Protein AF-A0A2V9NVE7-F1 (afdb_monomer)

pLDDT: mean 93.96, std 4.11, range [75.75, 98.5]

Radius of gyration: 19.72 Å; Cα contacts (8 Å, |Δi|>4): 49; chains: 1; bounding box: 42×20×54 Å

Nearest PDB structures (foldseek):
  1mi6-assembly1_A  TM=6.038E-01  e=5.309E-02  Escherichia coli K-12
  7oj0-assembly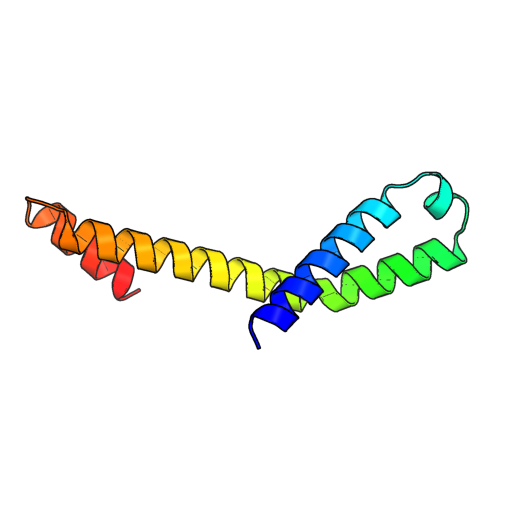1_8  TM=5.905E-01  e=5.972E-02  Escherichia coli K-12
  5mgp-assembly1_z  TM=5.658E-01  e=5.972E-02  Escherichia coli
  5h5u-assembly1_4  TM=5.869E-01  e=9.014E-02  Escherichia coli K-12
  5mdw-assembly1_7  TM=6.259E-01  e=1.443E-01  Escherichia coli

Mean predicted aligned error: 4.38 Å

Structure (mmCIF, N/CA/C/O backbone):
data_AF-A0A2V9NVE7-F1
#
_entry.id   AF-A0A2V9NVE7-F1
#
loop_
_atom_site.group_PDB
_atom_site.id
_atom_site.type_symbol
_atom_site.label_atom_id
_atom_site.label_alt_id
_atom_site.label_comp_id
_atom_site.label_asym_id
_atom_site.label_entity_id
_atom_site.label_seq_id
_atom_site.pdbx_PDB_ins_code
_atom_site.Cartn_x
_atom_site.Cartn_y
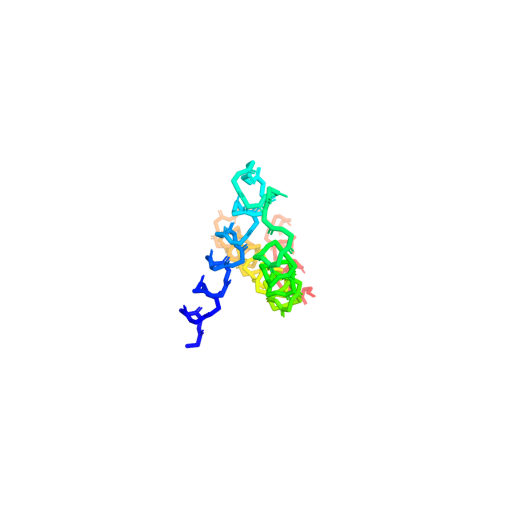_atom_site.Cartn_z
_atom_site.occupancy
_atom_site.B_iso_or_equiv
_atom_site.auth_seq_id
_atom_site.auth_comp_id
_atom_site.auth_asym_id
_atom_site.auth_atom_id
_atom_site.pdbx_PDB_model_num
ATOM 1 N N . MET A 1 1 ? 4.762 -15.246 2.570 1.00 77.06 1 MET A N 1
ATOM 2 C CA . MET A 1 1 ? 5.130 -13.847 2.896 1.00 77.06 1 MET A CA 1
ATOM 3 C C . MET A 1 1 ? 4.199 -12.876 2.181 1.00 77.06 1 MET A C 1
ATOM 5 O O . MET A 1 1 ? 3.416 -12.248 2.873 1.00 77.06 1 MET A O 1
ATOM 9 N N . LEU A 1 2 ? 4.180 -12.829 0.840 1.00 89.00 2 LEU A N 1
ATOM 10 C CA . LEU A 1 2 ? 3.290 -11.933 0.074 1.00 89.00 2 LEU A CA 1
ATOM 11 C C . LEU A 1 2 ? 1.796 -12.126 0.375 1.00 89.00 2 LEU A C 1
ATOM 13 O O . LEU A 1 2 ? 1.116 -11.155 0.661 1.00 89.00 2 LEU A O 1
ATOM 17 N N . GLN A 1 3 ? 1.327 -13.374 0.464 1.00 93.56 3 GLN A N 1
ATOM 18 C CA . GLN A 1 3 ? -0.059 -13.681 0.849 1.00 93.56 3 GLN A CA 1
ATOM 19 C C . GLN A 1 3 ? -0.470 -13.067 2.204 1.00 93.56 3 GLN A C 1
ATOM 21 O O . GLN A 1 3 ? -1.630 -12.736 2.413 1.00 93.56 3 GLN A O 1
ATOM 26 N N . ARG A 1 4 ? 0.474 -12.891 3.143 1.00 95.00 4 ARG A N 1
ATOM 27 C CA . ARG A 1 4 ? 0.181 -12.227 4.425 1.00 95.00 4 ARG A CA 1
ATOM 28 C C . ARG A 1 4 ? 0.033 -10.715 4.258 1.00 95.00 4 ARG A C 1
ATOM 30 O O . ARG A 1 4 ? -0.788 -10.128 4.945 1.00 95.00 4 ARG A O 1
ATOM 37 N N . LEU A 1 5 ? 0.817 -10.095 3.375 1.00 95.69 5 LEU A N 1
ATOM 38 C CA . LEU A 1 5 ? 0.694 -8.666 3.068 1.00 95.69 5 LEU A CA 1
ATOM 39 C C . LEU A 1 5 ? -0.618 -8.372 2.341 1.00 95.69 5 LEU A C 1
ATOM 41 O O . LEU A 1 5 ? -1.283 -7.400 2.666 1.00 95.69 5 LEU A O 1
ATOM 45 N N . GLU A 1 6 ? -1.032 -9.266 1.448 1.00 96.00 6 GLU A N 1
ATOM 46 C CA . GLU A 1 6 ? -2.328 -9.204 0.772 1.00 96.00 6 GLU A CA 1
ATOM 47 C C . GLU A 1 6 ? -3.498 -9.326 1.762 1.00 96.00 6 GLU A C 1
ATOM 49 O O . GLU A 1 6 ? -4.435 -8.537 1.719 1.00 96.00 6 GLU A O 1
ATOM 54 N N . GLN A 1 7 ? -3.408 -10.236 2.741 1.00 97.19 7 GLN A N 1
ATOM 55 C CA . GLN A 1 7 ? -4.384 -10.318 3.838 1.00 97.19 7 GLN A CA 1
ATOM 56 C C . GLN A 1 7 ? -4.404 -9.053 4.711 1.00 97.19 7 GLN A C 1
ATOM 58 O O . GLN A 1 7 ? -5.467 -8.634 5.165 1.00 97.19 7 GLN A O 1
ATOM 63 N N . ILE A 1 8 ? -3.241 -8.443 4.959 1.00 97.31 8 ILE A N 1
ATOM 64 C CA . ILE A 1 8 ? -3.136 -7.183 5.707 1.00 97.31 8 ILE A CA 1
ATOM 65 C C . ILE A 1 8 ? -3.776 -6.030 4.923 1.00 97.31 8 ILE A C 1
ATOM 67 O O . ILE A 1 8 ? -4.523 -5.252 5.512 1.00 97.31 8 ILE A O 1
ATOM 71 N N . GLU A 1 9 ? -3.527 -5.938 3.614 1.00 97.75 9 GLU A N 1
ATOM 72 C CA . GLU A 1 9 ? -4.165 -4.959 2.726 1.00 97.75 9 GLU A CA 1
ATOM 73 C C . GLU A 1 9 ? -5.686 -5.149 2.693 1.00 97.75 9 GLU A C 1
ATOM 75 O O . GLU A 1 9 ? -6.419 -4.182 2.890 1.00 97.75 9 GLU A O 1
ATOM 80 N N . ALA A 1 10 ? -6.169 -6.385 2.543 1.00 97.81 10 ALA A N 1
ATOM 81 C CA . ALA A 1 10 ? -7.598 -6.685 2.578 1.00 97.81 10 ALA A CA 1
ATOM 82 C C . ALA A 1 10 ? -8.237 -6.250 3.906 1.00 97.81 10 ALA A C 1
ATOM 84 O O . ALA A 1 10 ? -9.258 -5.564 3.909 1.00 97.81 10 ALA A O 1
ATOM 85 N N . ARG A 1 11 ? -7.600 -6.562 5.044 1.00 97.94 11 ARG A N 1
ATOM 86 C CA . ARG A 1 11 ? -8.110 -6.148 6.358 1.00 97.94 11 ARG A CA 1
ATOM 87 C C . ARG A 1 11 ? -8.099 -4.629 6.542 1.00 97.94 11 ARG A C 1
ATOM 89 O O . ARG A 1 11 ? -8.978 -4.092 7.212 1.00 97.94 11 ARG A O 1
ATOM 96 N N . TYR A 1 12 ? -7.102 -3.940 5.997 1.00 98.50 12 TYR A N 1
ATOM 97 C CA . TYR A 1 12 ? -7.040 -2.480 6.020 1.00 98.50 12 TYR A CA 1
ATOM 98 C C . TYR A 1 12 ? -8.215 -1.862 5.253 1.00 98.50 12 TYR A C 1
ATOM 100 O O . TYR A 1 12 ? -8.896 -0.997 5.796 1.00 98.50 12 TYR A O 1
ATOM 108 N N . GLU A 1 13 ? -8.515 -2.364 4.054 1.00 97.81 13 GLU A N 1
ATOM 109 C CA . GLU A 1 13 ? -9.657 -1.905 3.252 1.00 97.81 13 GLU A CA 1
ATOM 110 C C . GLU A 1 13 ? -11.006 -2.229 3.907 1.00 97.81 13 GLU A C 1
ATOM 112 O O . GLU A 1 13 ? -11.903 -1.389 3.947 1.00 97.81 13 GLU A O 1
ATOM 117 N N . GLU A 1 14 ? -11.154 -3.416 4.499 1.00 97.44 14 GLU A N 1
ATOM 118 C CA . GLU A 1 14 ? -12.333 -3.752 5.307 1.00 97.44 14 GLU A CA 1
ATOM 119 C C . GLU A 1 14 ? -12.538 -2.756 6.451 1.00 97.44 14 GLU A C 1
ATOM 121 O O . GLU A 1 14 ? -13.638 -2.241 6.629 1.00 97.44 14 GLU A O 1
ATOM 126 N N . LEU A 1 15 ? -11.477 -2.442 7.201 1.00 97.31 15 LEU A N 1
ATOM 127 C CA . LEU A 1 15 ? -11.535 -1.467 8.289 1.00 97.31 15 LEU A CA 1
ATOM 128 C C . LEU A 1 15 ? -11.886 -0.063 7.783 1.00 97.31 15 LEU A C 1
ATOM 130 O O . LEU A 1 15 ? -12.629 0.644 8.458 1.00 97.31 15 LEU A O 1
ATOM 134 N N . ALA A 1 16 ? -11.382 0.347 6.615 1.00 96.31 16 ALA A N 1
ATOM 135 C CA . ALA A 1 16 ? -11.738 1.624 5.998 1.00 96.31 16 ALA A CA 1
ATOM 136 C C . ALA A 1 16 ? -13.240 1.687 5.672 1.00 96.31 16 ALA A C 1
ATOM 138 O O . ALA A 1 16 ? -13.909 2.671 5.996 1.00 96.31 16 ALA A O 1
ATOM 139 N N . ASN A 1 17 ? -13.787 0.602 5.117 1.00 96.12 17 ASN A N 1
ATOM 140 C CA . ASN A 1 17 ? -15.215 0.474 4.837 1.00 96.12 17 ASN A CA 1
ATOM 141 C C . ASN A 1 17 ? -16.048 0.465 6.129 1.00 96.12 17 ASN A C 1
ATOM 143 O O . ASN A 1 17 ? -17.022 1.210 6.232 1.00 96.12 17 ASN A O 1
ATOM 147 N N . GLU A 1 18 ? -15.645 -0.306 7.144 1.00 94.88 18 GLU A N 1
ATOM 148 C CA . GLU A 1 18 ? -16.287 -0.329 8.467 1.00 94.88 18 GLU A CA 1
ATOM 149 C C . GLU A 1 18 ? -16.314 1.078 9.098 1.00 94.88 18 GLU A C 1
ATOM 151 O O . GLU A 1 18 ? -17.336 1.500 9.635 1.00 94.88 18 GLU A O 1
ATOM 156 N N . LEU A 1 19 ? -15.223 1.845 8.993 1.00 95.31 19 LEU A N 1
ATOM 157 C CA . LEU A 1 19 ? -15.128 3.214 9.518 1.00 95.31 19 LEU A CA 1
ATOM 158 C C . LEU A 1 19 ? -16.062 4.212 8.823 1.00 95.31 19 LEU A C 1
ATOM 160 O O . LEU A 1 19 ? -16.375 5.249 9.410 1.00 95.31 19 LEU A O 1
ATOM 164 N N . SER A 1 20 ? -16.524 3.899 7.612 1.00 93.75 20 SER A N 1
ATOM 165 C CA . SER A 1 20 ? -17.503 4.702 6.873 1.00 93.75 20 SER A CA 1
ATOM 166 C C . SER A 1 20 ? -18.964 4.359 7.209 1.00 93.75 20 SER A C 1
ATOM 168 O O . SER A 1 20 ? -19.870 5.093 6.812 1.00 93.75 20 SER A O 1
ATOM 170 N N . SER A 1 21 ? -19.212 3.271 7.953 1.00 94.94 21 SER A N 1
ATOM 171 C CA . SER A 1 21 ? -20.565 2.810 8.284 1.00 94.94 21 SER A CA 1
ATOM 172 C C . SER A 1 21 ? -21.222 3.677 9.378 1.00 94.94 21 SER A C 1
ATOM 174 O O . SER A 1 21 ? -20.623 3.908 10.437 1.00 94.94 21 SER A O 1
ATOM 176 N N . PRO A 1 22 ? -22.487 4.110 9.184 1.00 92.62 22 PRO A N 1
ATOM 177 C CA . PRO A 1 22 ? -23.271 4.811 10.205 1.00 92.62 22 PRO A CA 1
ATOM 178 C C . PRO A 1 22 ? -23.415 4.025 11.516 1.00 92.62 22 PRO A C 1
ATOM 180 O O . PRO A 1 22 ? -23.406 4.610 12.600 1.00 92.62 22 PRO A O 1
ATOM 183 N N . GLU A 1 23 ? -23.520 2.699 11.429 1.00 92.25 23 GLU A N 1
ATOM 184 C CA . GLU A 1 23 ? -23.667 1.803 12.577 1.00 92.25 23 GLU A CA 1
ATOM 185 C C . GLU A 1 23 ? -22.419 1.821 13.467 1.00 92.25 23 GLU A C 1
ATOM 187 O O . GLU A 1 23 ? -22.530 1.819 14.697 1.00 92.25 23 GLU A O 1
ATOM 192 N N . LEU A 1 24 ? -21.227 1.880 12.863 1.00 91.69 24 LEU A N 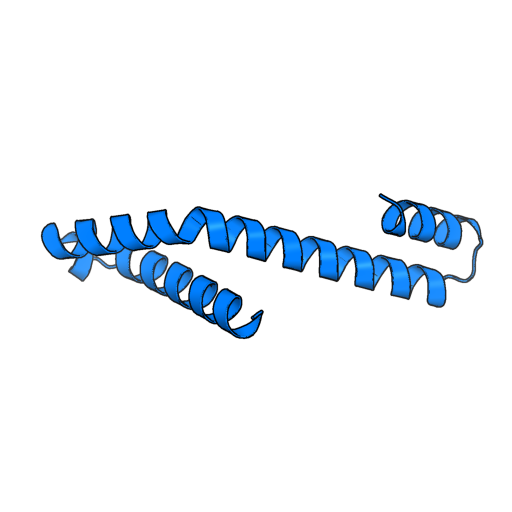1
ATOM 193 C CA . LEU A 1 24 ? -19.979 1.981 13.611 1.00 91.69 24 LEU A CA 1
ATOM 194 C C . LEU A 1 24 ? -19.773 3.389 14.176 1.00 91.69 24 LEU A C 1
ATOM 196 O O . LEU A 1 24 ? -19.337 3.524 15.320 1.00 91.69 24 LEU A O 1
ATOM 200 N N . LEU A 1 25 ? -20.133 4.430 13.418 1.00 91.69 25 LEU A N 1
ATOM 201 C CA . LEU A 1 25 ? -20.083 5.826 13.874 1.00 91.69 25 LEU A CA 1
ATOM 202 C C . LEU A 1 25 ? -20.962 6.063 15.111 1.00 91.69 25 LEU A C 1
ATOM 204 O O . LEU A 1 25 ? -20.585 6.828 15.998 1.00 91.69 25 LEU A O 1
ATOM 208 N N . ALA A 1 26 ? -22.095 5.365 15.215 1.00 94.00 26 ALA A N 1
ATOM 209 C CA . ALA A 1 26 ? -22.959 5.403 16.394 1.00 94.00 26 ALA A CA 1
ATOM 210 C C . ALA A 1 26 ? -22.344 4.714 17.635 1.00 94.00 26 ALA A C 1
ATOM 212 O O . ALA A 1 26 ? -22.797 4.949 18.756 1.00 94.00 26 ALA A O 1
ATOM 213 N N . ASN A 1 27 ? -21.303 3.885 17.470 1.00 95.62 27 ASN A N 1
ATOM 214 C CA . ASN A 1 27 ? -20.615 3.179 18.551 1.00 95.62 27 ASN A CA 1
ATOM 215 C C . ASN A 1 27 ? -19.161 3.656 18.709 1.00 95.62 27 ASN A C 1
ATOM 217 O O . ASN A 1 27 ? -18.216 3.066 18.182 1.00 95.62 27 ASN A O 1
ATOM 221 N N . GLN A 1 28 ? -18.970 4.692 19.531 1.00 93.38 28 GLN A N 1
ATOM 222 C CA . GLN A 1 28 ? -17.672 5.341 19.757 1.00 93.38 28 GLN A CA 1
ATOM 223 C C . GLN A 1 28 ? -16.545 4.373 20.165 1.00 93.38 28 GLN A C 1
ATOM 225 O O . GLN A 1 28 ? -15.392 4.539 19.751 1.00 93.38 28 GLN A O 1
ATOM 230 N N . THR A 1 29 ? -16.847 3.360 20.985 1.00 96.12 29 THR A N 1
ATOM 231 C CA . THR A 1 29 ? -15.852 2.380 21.445 1.00 96.12 29 THR A CA 1
ATOM 232 C C . THR A 1 29 ? -15.393 1.482 20.300 1.00 96.12 29 THR A C 1
ATOM 234 O O . THR A 1 29 ? -14.187 1.290 20.121 1.00 96.12 29 THR A O 1
ATOM 237 N N . ALA A 1 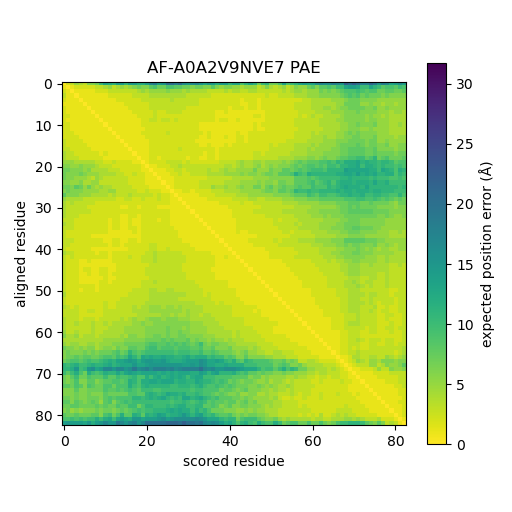30 ? -16.335 0.962 19.508 1.00 94.94 30 ALA A N 1
ATOM 238 C CA . ALA A 1 30 ? -16.030 0.133 18.346 1.00 94.94 30 ALA A CA 1
ATOM 239 C C . ALA A 1 30 ? -15.286 0.937 17.268 1.00 94.94 30 ALA A C 1
ATOM 241 O O . ALA A 1 30 ? -14.239 0.491 16.797 1.00 94.94 30 ALA A O 1
ATOM 242 N N . TYR A 1 31 ? -15.740 2.161 16.983 1.00 96.56 31 TYR A N 1
ATOM 243 C CA . TYR A 1 31 ? -15.081 3.087 16.061 1.00 96.56 31 TYR A CA 1
ATOM 244 C C . TYR A 1 31 ? -13.623 3.348 16.451 1.00 96.56 31 TYR A C 1
ATOM 246 O O . TYR A 1 31 ? -12.707 3.184 15.648 1.00 96.56 31 TYR A O 1
ATOM 254 N N . THR A 1 32 ? -13.371 3.684 17.720 1.00 96.50 32 THR A N 1
ATOM 255 C CA . THR A 1 32 ? -12.010 3.975 18.201 1.00 96.50 32 THR A CA 1
ATOM 256 C C . THR A 1 32 ? -11.088 2.760 18.060 1.00 96.50 32 THR A C 1
ATOM 258 O O . THR A 1 32 ? -9.900 2.908 17.763 1.00 96.50 32 THR A O 1
ATOM 261 N N . LYS A 1 33 ? -11.617 1.549 18.272 1.00 97.00 33 LYS A N 1
ATOM 262 C CA . LYS A 1 33 ? -10.864 0.303 18.092 1.00 97.00 33 LYS A CA 1
ATOM 263 C C . LYS A 1 33 ? -10.525 0.068 16.618 1.00 97.00 33 LYS A C 1
ATOM 265 O O . LYS A 1 33 ? -9.355 -0.172 16.319 1.00 97.00 33 LYS A O 1
ATOM 270 N N . ALA A 1 34 ? -11.507 0.180 15.725 1.00 96.62 34 ALA A N 1
ATOM 271 C CA . ALA A 1 34 ? -11.314 0.025 14.285 1.00 96.62 34 ALA A CA 1
ATOM 272 C C . ALA A 1 34 ? -10.326 1.066 13.732 1.00 96.62 34 ALA A C 1
ATOM 274 O O . ALA A 1 34 ? -9.382 0.708 13.035 1.00 96.62 34 ALA A O 1
ATOM 275 N N . ALA A 1 35 ? -10.445 2.330 14.146 1.00 96.81 35 ALA A N 1
ATOM 276 C CA . ALA A 1 35 ? -9.564 3.414 13.711 1.00 96.81 35 ALA A CA 1
ATOM 277 C C . ALA A 1 35 ? -8.103 3.184 14.129 1.00 96.81 35 ALA A C 1
ATOM 279 O O . ALA A 1 35 ? -7.178 3.402 13.345 1.00 96.81 35 ALA A O 1
ATOM 280 N N . LYS A 1 36 ? -7.876 2.699 15.358 1.00 97.69 36 LYS A N 1
ATOM 281 C CA . LYS A 1 36 ? -6.530 2.333 15.830 1.00 97.69 36 LYS A CA 1
ATOM 282 C C . LYS A 1 36 ? -5.948 1.167 15.035 1.00 97.69 36 LYS A C 1
ATOM 284 O O . LYS A 1 36 ? -4.774 1.221 14.677 1.00 97.69 36 LYS A O 1
ATOM 289 N N . GLN A 1 37 ? -6.755 0.143 14.753 1.00 97.31 37 GLN A N 1
ATOM 290 C CA . GLN A 1 37 ? -6.329 -0.991 13.931 1.00 97.31 37 GLN A CA 1
ATOM 291 C C . GLN A 1 37 ? -5.981 -0.539 12.509 1.00 97.31 37 GLN A C 1
ATOM 293 O O . GLN A 1 37 ? -4.876 -0.814 12.052 1.00 97.31 37 GLN A O 1
ATOM 298 N N . HIS A 1 38 ? -6.852 0.235 11.862 1.00 98.19 38 HIS A N 1
ATOM 299 C CA . HIS A 1 38 ? -6.626 0.782 10.524 1.00 98.19 38 HIS A CA 1
ATOM 300 C C . HIS A 1 38 ? -5.310 1.566 10.460 1.00 98.19 38 HIS A C 1
ATOM 302 O O . HIS A 1 38 ? -4.437 1.270 9.647 1.00 98.19 38 HIS A O 1
ATOM 308 N N . ARG A 1 39 ? -5.099 2.490 11.408 1.00 97.69 39 ARG A N 1
ATOM 309 C CA . ARG A 1 39 ? -3.856 3.268 11.497 1.00 97.69 39 ARG A CA 1
ATOM 310 C C . ARG A 1 39 ? -2.617 2.390 11.692 1.00 97.69 39 ARG A C 1
ATOM 312 O O . ARG A 1 39 ? -1.578 2.695 11.121 1.00 97.69 39 ARG A O 1
ATOM 319 N N . SER A 1 40 ? -2.711 1.321 12.485 1.00 97.69 40 SER A N 1
ATOM 320 C CA . SER A 1 40 ? -1.576 0.418 12.726 1.00 97.69 40 SER A CA 1
ATOM 321 C C . SER A 1 40 ? -1.166 -0.393 11.495 1.00 97.69 40 SER A C 1
ATOM 323 O O . SER A 1 40 ? -0.003 -0.765 11.377 1.00 97.69 40 SER A O 1
ATOM 325 N N . LEU A 1 41 ? -2.106 -0.654 10.581 1.00 97.94 41 LEU A N 1
ATOM 326 C CA . LEU A 1 41 ? -1.836 -1.378 9.340 1.00 97.94 41 LEU A CA 1
ATOM 327 C C . LEU A 1 41 ? -1.358 -0.450 8.211 1.00 97.94 41 LEU A C 1
ATOM 329 O O . LEU A 1 41 ? -0.676 -0.923 7.305 1.00 97.94 41 LEU A O 1
ATOM 333 N N . GLY A 1 42 ? -1.66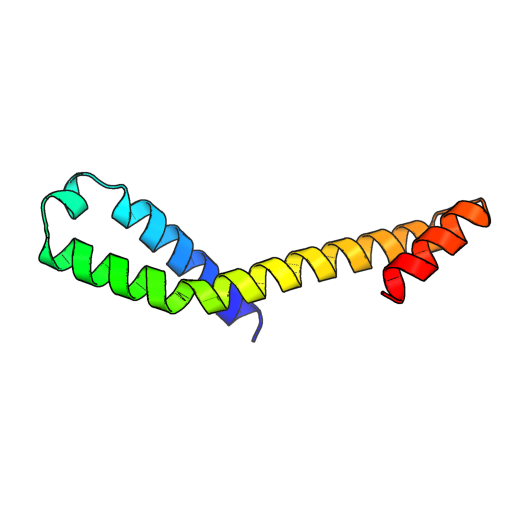5 0.851 8.284 1.00 97.38 42 GLY A N 1
ATOM 334 C CA . GLY A 1 42 ? -1.419 1.827 7.215 1.00 97.38 42 GLY A CA 1
ATOM 335 C C . GLY A 1 42 ? 0.007 1.823 6.665 1.00 97.38 42 GLY A C 1
ATOM 336 O O . GLY A 1 42 ? 0.187 1.622 5.471 1.00 97.38 42 GLY A O 1
ATOM 337 N N . GLU A 1 43 ? 1.028 1.928 7.523 1.00 97.00 43 GLU A N 1
ATOM 338 C CA . GLU A 1 43 ? 2.430 1.972 7.066 1.00 97.00 43 GLU A CA 1
ATOM 339 C C . GLU A 1 43 ? 2.840 0.701 6.294 1.00 97.00 43 GLU A C 1
ATOM 341 O O . GLU A 1 43 ? 3.590 0.757 5.317 1.00 97.00 43 GLU A O 1
ATOM 346 N N . ILE A 1 44 ? 2.339 -0.465 6.716 1.00 96.75 44 ILE A N 1
ATOM 347 C CA . ILE A 1 44 ? 2.629 -1.744 6.056 1.00 96.75 44 ILE A CA 1
ATOM 348 C C . ILE A 1 44 ? 1.944 -1.794 4.690 1.00 96.75 44 ILE A C 1
ATOM 350 O O . ILE A 1 44 ? 2.559 -2.213 3.709 1.00 96.75 44 ILE A O 1
ATOM 354 N N . VAL A 1 45 ? 0.684 -1.361 4.624 1.00 98.06 45 VAL A N 1
ATOM 355 C CA . VAL A 1 45 ? -0.101 -1.346 3.385 1.00 98.06 45 VAL A CA 1
ATOM 356 C C . VAL A 1 45 ? 0.469 -0.351 2.382 1.00 98.06 45 VAL A C 1
ATOM 358 O O . VAL A 1 45 ? 0.609 -0.702 1.215 1.00 98.06 45 VAL A O 1
ATOM 361 N N . GLU A 1 46 ? 0.872 0.842 2.816 1.00 97.62 46 GLU A N 1
ATOM 362 C CA . GLU A 1 46 ? 1.525 1.844 1.964 1.00 97.62 46 GLU A CA 1
ATOM 363 C C . GLU A 1 46 ? 2.801 1.289 1.322 1.00 97.62 46 GLU A C 1
ATOM 365 O O . GLU A 1 46 ? 2.956 1.329 0.099 1.00 97.62 46 GLU A O 1
ATOM 370 N N . LYS A 1 47 ? 3.684 0.686 2.128 1.00 97.44 47 LYS A N 1
ATOM 371 C CA . LYS A 1 47 ? 4.910 0.044 1.628 1.00 97.44 47 LYS A CA 1
ATOM 372 C C . LYS A 1 47 ? 4.604 -1.105 0.672 1.00 97.44 47 LYS A C 1
ATOM 374 O O . LYS A 1 47 ? 5.266 -1.243 -0.353 1.00 97.44 47 LYS A O 1
ATOM 379 N N . TYR A 1 48 ? 3.601 -1.924 0.984 1.00 97.19 48 TYR A N 1
ATOM 380 C CA . TYR A 1 48 ? 3.205 -3.032 0.121 1.00 97.19 48 TYR A CA 1
ATOM 381 C C . TYR A 1 48 ? 2.636 -2.551 -1.220 1.00 97.19 48 TYR A C 1
ATOM 383 O O . TYR A 1 48 ? 2.996 -3.098 -2.260 1.00 97.19 48 TYR A O 1
ATOM 391 N N . ARG A 1 49 ? 1.807 -1.503 -1.221 1.00 97.12 49 ARG A N 1
ATOM 392 C CA . ARG A 1 49 ? 1.275 -0.886 -2.444 1.00 97.12 49 ARG A CA 1
ATOM 393 C C . ARG A 1 49 ? 2.373 -0.299 -3.311 1.00 97.12 49 ARG A C 1
ATOM 395 O O . ARG A 1 49 ? 2.417 -0.615 -4.492 1.00 97.12 49 ARG A O 1
ATOM 402 N N . SER A 1 50 ? 3.287 0.463 -2.714 1.00 96.69 50 SER A N 1
ATOM 403 C CA . SER A 1 50 ? 4.451 1.001 -3.423 1.00 96.69 50 SER A CA 1
ATOM 404 C C . SER A 1 50 ? 5.289 -0.114 -4.054 1.00 96.69 50 SER A C 1
ATOM 406 O O . SER A 1 50 ? 5.654 -0.014 -5.221 1.00 96.69 50 SER A O 1
ATOM 408 N N . TRP A 1 51 ? 5.513 -1.215 -3.330 1.00 96.25 51 TRP A N 1
ATOM 409 C CA . TRP A 1 51 ? 6.197 -2.385 -3.880 1.00 96.25 51 TRP A CA 1
ATOM 410 C C . TRP A 1 51 ? 5.440 -3.027 -5.054 1.00 96.25 51 TRP A C 1
ATOM 412 O O . TRP A 1 51 ? 6.073 -3.416 -6.033 1.00 96.25 51 TRP A O 1
ATOM 422 N N . LYS A 1 52 ? 4.103 -3.149 -4.984 1.00 95.62 52 LYS A N 1
ATOM 423 C CA . LYS A 1 52 ? 3.300 -3.679 -6.104 1.00 95.62 52 LYS A CA 1
ATOM 424 C C . LYS A 1 52 ? 3.443 -2.799 -7.342 1.00 95.62 52 LYS A C 1
ATOM 426 O O . LYS A 1 52 ? 3.716 -3.334 -8.408 1.00 95.62 52 LYS A O 1
ATOM 431 N N . THR A 1 53 ? 3.327 -1.482 -7.178 1.00 95.75 53 THR A N 1
ATOM 432 C CA . THR A 1 53 ? 3.477 -0.513 -8.270 1.00 95.75 53 THR A CA 1
ATOM 433 C C . THR A 1 53 ? 4.853 -0.615 -8.920 1.00 95.75 53 THR A C 1
ATOM 435 O O . THR A 1 53 ? 4.928 -0.865 -10.114 1.00 95.75 53 THR A O 1
ATOM 438 N N . GLN A 1 54 ? 5.935 -0.570 -8.138 1.00 95.06 54 GLN A N 1
ATOM 439 C CA . GLN A 1 54 ? 7.298 -0.715 -8.671 1.00 95.06 54 GLN A CA 1
ATOM 440 C C . GLN A 1 54 ? 7.512 -2.056 -9.377 1.00 95.06 54 GLN A C 1
ATOM 442 O O . GLN A 1 54 ? 8.218 -2.149 -10.377 1.00 95.06 54 GLN A O 1
ATOM 447 N N . LYS A 1 55 ? 6.900 -3.128 -8.864 1.00 94.56 55 LYS A N 1
ATOM 448 C CA . LYS A 1 55 ? 6.965 -4.442 -9.502 1.00 94.56 55 LYS A CA 1
ATOM 449 C C . LYS A 1 55 ? 6.235 -4.460 -10.849 1.00 94.56 55 LYS A C 1
ATOM 451 O O . LYS A 1 55 ? 6.718 -5.110 -11.774 1.00 94.56 55 LYS A O 1
ATOM 456 N N . GLU A 1 56 ? 5.078 -3.812 -10.943 1.00 94.44 56 GLU A N 1
ATOM 457 C CA . GLU A 1 56 ? 4.311 -3.680 -12.187 1.00 94.44 56 GLU A CA 1
ATOM 458 C C . GLU A 1 56 ? 5.059 -2.817 -13.207 1.00 94.44 56 GLU A C 1
ATOM 460 O O . GLU A 1 56 ? 5.225 -3.251 -14.343 1.00 94.44 56 GLU A O 1
ATOM 465 N N . GLU A 1 57 ? 5.596 -1.672 -12.783 1.00 93.06 57 GLU A N 1
ATOM 466 C CA . GLU A 1 57 ? 6.437 -0.786 -13.599 1.00 93.06 57 GLU A CA 1
ATOM 467 C C . GLU A 1 57 ? 7.653 -1.538 -14.153 1.00 93.06 57 GLU A C 1
ATOM 469 O O . GLU A 1 57 ? 7.858 -1.584 -15.364 1.00 93.06 57 GLU A O 1
ATOM 474 N N . LEU A 1 58 ? 8.394 -2.244 -13.292 1.00 94.62 58 LEU A N 1
ATOM 475 C CA . LEU A 1 58 ? 9.539 -3.054 -13.708 1.00 94.62 58 LEU A CA 1
ATOM 476 C C . LEU A 1 58 ? 9.144 -4.161 -14.694 1.00 94.62 58 LEU A C 1
ATOM 478 O O . LEU A 1 58 ? 9.905 -4.488 -15.606 1.00 94.62 58 LEU A O 1
ATOM 482 N N . SER A 1 59 ? 7.980 -4.783 -14.497 1.00 94.44 59 SER A N 1
ATOM 483 C CA . SER A 1 59 ? 7.474 -5.801 -15.419 1.00 94.44 59 SER A CA 1
ATOM 484 C C . SER A 1 59 ? 7.145 -5.194 -16.783 1.00 94.44 59 SER A C 1
ATOM 486 O O . SER A 1 59 ? 7.512 -5.780 -17.797 1.00 94.44 59 SER A O 1
ATOM 488 N N . GLY A 1 60 ? 6.500 -4.025 -16.804 1.00 92.75 60 GLY A N 1
ATOM 489 C CA . GLY A 1 60 ? 6.169 -3.300 -18.029 1.00 92.75 60 GLY A CA 1
ATOM 490 C C . GLY A 1 60 ? 7.411 -2.833 -18.785 1.00 92.75 60 GLY A C 1
ATOM 491 O O . GLY A 1 60 ? 7.506 -3.056 -19.988 1.00 92.75 60 GLY A O 1
ATOM 492 N N . ALA A 1 61 ? 8.409 -2.285 -18.088 1.00 92.56 61 ALA A N 1
ATOM 493 C CA . ALA A 1 61 ? 9.673 -1.876 -18.697 1.00 92.56 61 ALA A CA 1
ATOM 494 C C . ALA A 1 61 ? 10.427 -3.071 -19.312 1.00 92.56 61 ALA A C 1
ATOM 496 O O . ALA A 1 61 ? 10.982 -2.973 -20.405 1.00 92.56 61 ALA A O 1
ATOM 497 N N . ARG A 1 62 ? 10.400 -4.242 -18.659 1.00 93.12 62 ARG A N 1
ATOM 498 C CA . ARG A 1 62 ? 10.977 -5.479 -19.218 1.00 93.12 62 ARG A CA 1
ATOM 499 C C . ARG A 1 62 ? 10.250 -5.942 -20.474 1.00 93.12 62 ARG A C 1
ATOM 501 O O . ARG A 1 62 ? 10.903 -6.294 -21.449 1.00 93.12 62 ARG A O 1
ATOM 508 N N . GLU A 1 63 ? 8.922 -5.921 -20.460 1.00 93.56 63 GLU A N 1
ATOM 509 C CA . GLU A 1 63 ? 8.122 -6.274 -21.634 1.00 93.56 63 GLU A CA 1
ATOM 510 C C . GLU A 1 63 ? 8.365 -5.299 -22.791 1.00 93.56 63 GLU A C 1
ATOM 512 O O . GLU A 1 63 ? 8.531 -5.729 -23.931 1.00 93.56 63 GLU A O 1
ATOM 517 N N . LEU A 1 64 ? 8.471 -3.999 -22.508 1.00 90.62 64 LEU A N 1
ATOM 518 C CA . LEU A 1 64 ? 8.806 -2.987 -23.507 1.00 90.62 64 LEU A CA 1
ATOM 519 C C . LEU A 1 64 ? 10.200 -3.227 -24.102 1.00 90.62 64 LEU A C 1
ATOM 521 O O . LEU A 1 64 ? 10.359 -3.179 -25.316 1.00 90.62 64 LEU A O 1
ATOM 525 N N . LEU A 1 65 ? 11.200 -3.558 -23.281 1.00 91.75 65 LEU A N 1
ATOM 526 C CA . LEU A 1 65 ? 12.545 -3.889 -23.761 1.00 91.75 65 LEU A CA 1
ATOM 527 C C . LEU A 1 65 ? 12.561 -5.119 -24.688 1.00 91.75 65 LEU A C 1
ATOM 529 O O . LEU A 1 65 ? 13.341 -5.169 -25.645 1.00 91.75 65 LEU A O 1
ATOM 533 N N . ASP A 1 66 ? 11.718 -6.109 -24.400 1.00 92.06 66 ASP A N 1
ATOM 534 C CA . ASP A 1 66 ? 11.620 -7.339 -25.187 1.00 92.06 66 ASP A CA 1
ATOM 535 C C . ASP A 1 66 ? 10.839 -7.133 -26.494 1.00 92.06 66 ASP A C 1
ATOM 537 O O . ASP A 1 66 ? 11.153 -7.774 -27.498 1.00 92.06 66 ASP A O 1
ATOM 541 N N . THR A 1 67 ? 9.847 -6.237 -26.494 1.00 93.69 67 THR A N 1
ATOM 542 C CA . THR A 1 67 ? 8.908 -6.033 -27.612 1.00 93.69 67 THR A CA 1
ATOM 543 C C . THR A 1 67 ? 9.208 -4.817 -28.491 1.00 93.69 67 THR A C 1
ATOM 545 O O . THR A 1 67 ? 8.676 -4.742 -29.596 1.00 93.69 67 THR A O 1
ATOM 548 N N . ALA A 1 68 ? 10.044 -3.873 -28.045 1.00 91.62 68 ALA A N 1
ATOM 549 C CA . ALA A 1 68 ? 10.366 -2.667 -28.805 1.00 91.62 68 ALA A CA 1
ATOM 550 C C . ALA A 1 68 ? 11.294 -2.947 -30.002 1.00 91.62 68 ALA A C 1
ATOM 552 O O . ALA A 1 68 ? 12.354 -3.574 -29.862 1.00 91.62 68 ALA A O 1
ATOM 553 N N . ASP A 1 69 ? 10.897 -2.411 -31.161 1.00 90.31 69 ASP A N 1
ATOM 554 C CA . ASP A 1 69 ? 11.570 -2.582 -32.456 1.00 90.31 69 ASP A CA 1
ATOM 555 C C . ASP A 1 69 ? 12.649 -1.517 -32.743 1.00 90.31 69 ASP A C 1
ATOM 557 O O . ASP A 1 69 ? 13.503 -1.729 -33.606 1.00 90.31 69 ASP A O 1
ATOM 561 N N . ASP A 1 70 ? 12.646 -0.382 -32.037 1.00 92.50 70 ASP A N 1
ATOM 562 C CA . ASP A 1 70 ? 13.657 0.673 -32.168 1.00 92.50 70 ASP A CA 1
ATOM 563 C C 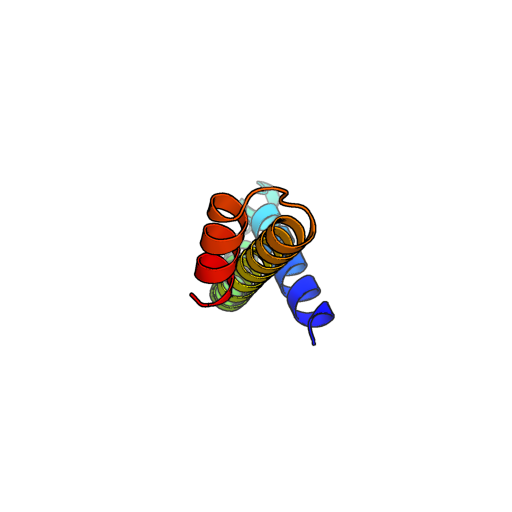. ASP A 1 70 ? 14.542 0.810 -30.920 1.00 92.50 70 ASP A C 1
ATOM 565 O O . ASP A 1 70 ? 14.129 0.580 -29.783 1.00 92.50 70 ASP A O 1
ATOM 569 N N . GLU A 1 71 ? 15.799 1.194 -31.148 1.00 89.88 71 GLU A N 1
ATOM 570 C CA . GLU A 1 71 ? 16.821 1.262 -30.098 1.00 89.88 71 GLU A CA 1
ATOM 571 C C . GLU A 1 71 ? 16.562 2.387 -29.082 1.00 89.88 71 GLU A C 1
ATOM 573 O O . GLU A 1 71 ? 16.974 2.263 -27.933 1.00 89.88 71 GLU A O 1
ATOM 578 N N . GLU A 1 72 ? 15.858 3.457 -29.463 1.00 90.62 72 GLU A N 1
ATOM 579 C CA . GLU A 1 72 ? 15.548 4.569 -28.555 1.00 90.62 72 GLU A CA 1
ATOM 580 C C . GLU A 1 72 ? 14.558 4.126 -27.468 1.00 90.62 72 GLU A C 1
ATOM 582 O O . GLU A 1 72 ? 14.809 4.336 -26.280 1.00 90.62 72 GLU A O 1
ATOM 587 N N . MET A 1 73 ? 13.482 3.427 -27.847 1.00 88.94 73 MET A N 1
ATOM 588 C CA . MET A 1 73 ? 12.536 2.845 -26.890 1.00 88.94 73 MET A CA 1
ATOM 589 C C . MET A 1 73 ? 13.170 1.757 -26.017 1.00 88.94 73 MET A C 1
ATOM 591 O O . MET A 1 73 ? 12.889 1.690 -24.818 1.00 88.94 73 MET A O 1
ATOM 595 N N . ARG A 1 74 ? 14.071 0.939 -26.576 1.00 90.31 74 ARG A N 1
ATOM 596 C CA . ARG A 1 74 ? 14.825 -0.063 -25.799 1.00 90.31 74 ARG A CA 1
ATOM 597 C C . ARG A 1 74 ? 15.731 0.591 -24.757 1.00 90.31 74 ARG A C 1
ATOM 599 O O . ARG A 1 74 ? 15.815 0.097 -23.635 1.00 90.31 74 ARG A O 1
ATOM 606 N N . GLU A 1 75 ? 16.390 1.694 -25.098 1.00 91.00 75 GLU A N 1
ATOM 607 C CA . GLU A 1 75 ? 17.262 2.406 -24.164 1.00 91.00 75 GLU A CA 1
ATOM 608 C C . GLU A 1 75 ? 16.471 3.082 -23.038 1.00 91.00 75 GLU A C 1
ATOM 610 O O . GLU A 1 75 ? 16.855 2.974 -21.874 1.00 91.00 75 GLU A O 1
ATOM 615 N N . MET A 1 76 ? 15.319 3.688 -23.348 1.00 87.75 76 MET A N 1
ATOM 616 C CA . MET A 1 76 ? 14.416 4.221 -22.318 1.00 87.75 76 MET A CA 1
ATOM 617 C C . MET A 1 76 ? 13.970 3.131 -21.334 1.00 87.75 76 MET A C 1
ATOM 619 O O . MET A 1 76 ? 14.055 3.324 -20.123 1.00 87.75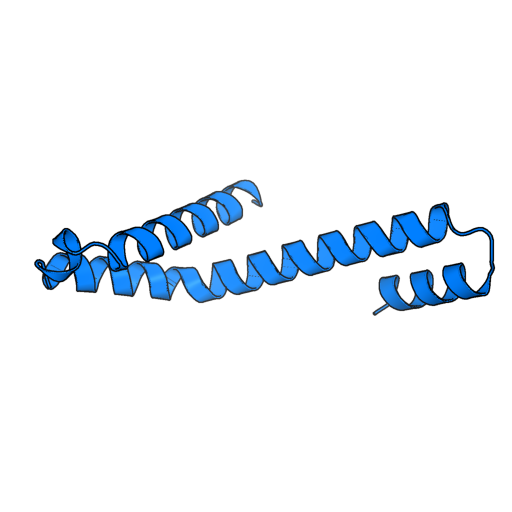 76 MET A O 1
ATOM 623 N N . ALA A 1 77 ? 13.579 1.957 -21.837 1.00 89.44 77 ALA A N 1
ATOM 624 C CA . ALA A 1 77 ? 13.185 0.830 -20.996 1.00 89.44 77 ALA A CA 1
ATOM 625 C C . ALA A 1 77 ? 14.332 0.311 -20.104 1.00 89.44 77 ALA A C 1
ATOM 627 O O . ALA A 1 77 ? 14.101 -0.058 -18.952 1.00 89.44 77 ALA A O 1
ATOM 628 N N . ARG A 1 78 ? 15.583 0.299 -20.594 1.00 89.94 78 ARG A N 1
ATOM 629 C CA . ARG A 1 78 ? 16.757 -0.055 -19.768 1.00 89.94 78 ARG A CA 1
ATOM 630 C C . ARG A 1 78 ? 16.963 0.933 -18.624 1.00 89.94 78 ARG A C 1
ATOM 632 O O . ARG A 1 78 ? 17.180 0.495 -17.498 1.00 89.94 78 ARG A O 1
ATOM 639 N N . LEU A 1 79 ? 16.858 2.233 -18.902 1.00 90.62 79 LEU A N 1
ATOM 640 C CA . LEU A 1 79 ? 17.006 3.276 -17.885 1.00 90.62 79 LEU A CA 1
ATOM 641 C C . LEU A 1 79 ? 15.940 3.158 -16.786 1.00 90.62 79 LEU A C 1
ATOM 643 O O . LEU A 1 79 ? 16.264 3.339 -15.616 1.00 90.62 79 LEU A O 1
ATOM 647 N N . GLU A 1 80 ? 14.701 2.801 -17.134 1.00 85.94 80 GLU A N 1
ATOM 648 C CA . GLU A 1 80 ? 13.637 2.545 -16.150 1.00 85.94 80 GLU A CA 1
ATOM 649 C C . GLU A 1 80 ? 13.888 1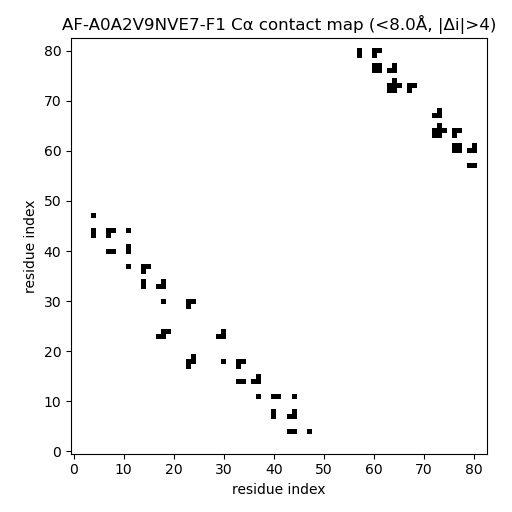.291 -15.294 1.00 85.94 80 GLU A C 1
ATOM 651 O O . GLU A 1 80 ? 13.512 1.262 -14.127 1.00 85.94 80 GLU A O 1
ATOM 656 N N . ILE A 1 81 ? 14.536 0.255 -15.841 1.00 89.38 81 ILE A N 1
ATOM 657 C CA . ILE A 1 81 ? 14.886 -0.972 -15.100 1.00 89.38 81 ILE A CA 1
ATOM 658 C C . ILE A 1 81 ? 16.044 -0.741 -14.113 1.00 89.38 81 ILE A C 1
ATOM 660 O O . ILE A 1 81 ? 16.127 -1.440 -13.099 1.00 89.38 81 ILE A O 1
ATOM 664 N N . GLU A 1 82 ? 16.967 0.168 -14.435 1.00 86.12 82 GLU A N 1
ATOM 665 C CA . GLU A 1 82 ? 18.162 0.460 -13.630 1.00 86.12 82 GLU A CA 1
ATOM 666 C C . GLU A 1 82 ? 17.928 1.480 -12.500 1.00 86.12 82 GLU A C 1
ATOM 668 O O . GLU A 1 82 ? 18.750 1.545 -11.579 1.00 86.12 82 GLU A O 1
ATOM 673 N N . ALA A 1 83 ? 16.844 2.259 -12.568 1.00 75.75 83 ALA A N 1
ATOM 674 C CA . ALA A 1 83 ? 16.463 3.281 -11.585 1.00 75.75 83 ALA A CA 1
ATOM 675 C C . ALA A 1 83 ? 15.898 2.693 -10.277 1.00 75.75 83 ALA A C 1
ATOM 677 O O . ALA A 1 83 ? 16.204 3.276 -9.207 1.00 75.75 83 ALA A O 1
#

Solvent-accessible surface area (backbone atoms only — not comparable to full-atom values): 4529 Å² total; per-residue (Å²): 111,67,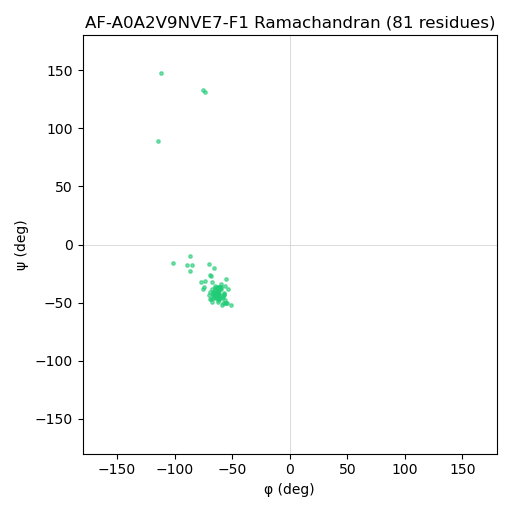71,57,52,52,52,50,40,52,51,36,52,50,36,54,54,49,70,69,33,69,73,37,66,74,32,64,70,61,37,55,52,43,52,52,51,35,60,70,42,42,68,60,39,52,52,51,50,54,50,50,52,54,51,51,52,45,50,49,29,51,51,43,42,74,68,47,92,48,71,67,60,27,50,54,21,49,53,64,65,74,107

Sequence (83 aa):
MLQRLEQIEARYEELANELSSPELLANQTAYTKAAKQHRSLGEIVEKYRSWKTQKEELSGARELLDTADDEEMREMARLEIEA

Foldseek 3Di:
DLVVLVVLLVLLVVLVVCLPDPVCVVPPVSNVVSVVSNVVSVVSNVVSVVVVVLVVQLVVLVVQLVPPPDPVSVVVSVVSNVD

Secondary structure (DSSP, 8-state):
-HHHHHHHHHHHHHHHHHHT-HHHHT-HHHHHHHHHHHHHHHHHHHHHHHHHHHHHHHHHHHHHHHH--SHHHHHHHHHHHH-